Protein AF-A0A926TUG5-F1 (afdb_monomer)

Sequence (169 aa):
MNKQLCPECIEAEKKSGIDIVRLLERLTLIKGNQLSDSEITYLCLSLYGYSNCQIAYKLRNHKIPSPQELALCKDIKRIERNMKSEMSDRVNSYIKELLGLEREKRKPAWLKVIHFLKKNGYTALHAREIILNSKQEFFILCEGDKSQEEVNEMLRACGMRTITIRRVL

Foldseek 3Di:
DPPPDDPLQVLLCVQLQFQLVVVQVQLCVLVVHHDDPLLSLLVSCQSNPDDLLQSLCCSVPVDRDDPVRSVPPPCSVVSSVVSCVVCLVGNQQSLCVVVVHDSPDDRDRSVVSSVVSVVVPRRHPVNVVCVVVPPDDDDDDDPDDDDPVRVVVVVVVVVDDDDDDDDDD

Nearest PDB structures (foldseek):
  8ucs-assembly1_C  TM=2.005E-01  e=5.244E+00  Clostridium sporogenes
  5fb7-assembly1_C  TM=1.940E-01  e=5.523E+00  Talaromyces marneffei PM1
  5csd-assembly2_B  TM=1.866E-01  e=7.161E+00  Talaromyces marneffei PM1

Structure (mmCIF, N/CA/C/O backbone):
data_AF-A0A926TUG5-F1
#
_entry.id   AF-A0A926TUG5-F1
#
loop_
_atom_site.group_PDB
_atom_site.id
_atom_site.type_symbol
_atom_site.label_atom_id
_atom_site.label_alt_id
_atom_site.label_comp_id
_atom_site.label_asym_id
_atom_site.label_entity_id
_atom_site.label_seq_id
_atom_site.pdbx_PDB_ins_code
_atom_site.Cartn_x
_atom_site.Cartn_y
_atom_site.Cartn_z
_atom_site.occupancy
_atom_site.B_iso_or_equiv
_atom_site.auth_seq_id
_atom_site.auth_comp_id
_atom_site.auth_asym_id
_atom_site.auth_atom_id
_atom_site.pdbx_PDB_model_num
ATOM 1 N N . MET A 1 1 ? -1.847 19.929 12.113 1.00 33.62 1 MET A N 1
ATOM 2 C CA . MET A 1 1 ? -0.400 19.613 12.169 1.00 33.62 1 MET A CA 1
ATOM 3 C C . MET A 1 1 ? 0.070 19.334 10.752 1.00 33.62 1 MET A C 1
ATOM 5 O O . MET A 1 1 ? -0.384 18.352 10.183 1.00 33.62 1 MET A O 1
ATOM 9 N N . ASN A 1 2 ? 0.947 20.163 10.180 1.00 34.28 2 ASN A N 1
ATOM 10 C CA . ASN A 1 2 ? 1.610 19.845 8.910 1.00 34.28 2 ASN A CA 1
ATOM 11 C C . ASN A 1 2 ? 2.656 18.751 9.164 1.00 34.28 2 ASN A C 1
ATOM 13 O O . ASN A 1 2 ? 3.825 19.048 9.396 1.00 34.28 2 ASN A O 1
ATOM 17 N N . LYS A 1 3 ? 2.237 17.480 9.193 1.00 54.47 3 LYS A N 1
ATOM 18 C CA . LYS A 1 3 ? 3.184 16.364 9.123 1.00 54.47 3 LYS A CA 1
ATOM 19 C C . LYS A 1 3 ? 3.692 16.308 7.686 1.00 54.47 3 LYS A C 1
ATOM 21 O O . LYS A 1 3 ? 2.955 15.925 6.782 1.00 54.47 3 LYS A O 1
ATOM 26 N N . GLN A 1 4 ? 4.933 16.735 7.484 1.00 72.94 4 GLN A N 1
ATOM 27 C CA . GLN A 1 4 ? 5.625 16.559 6.215 1.00 72.94 4 GLN A CA 1
ATOM 28 C C . GLN A 1 4 ? 5.625 15.062 5.877 1.00 72.94 4 GLN A C 1
ATOM 30 O O . GLN A 1 4 ? 6.063 14.239 6.681 1.00 72.94 4 GLN A O 1
ATOM 35 N N . LEU A 1 5 ? 5.049 14.705 4.727 1.00 80.81 5 LEU A N 1
ATOM 36 C CA . LEU A 1 5 ? 4.999 13.322 4.263 1.00 80.81 5 LEU A CA 1
ATOM 37 C C . LEU A 1 5 ? 6.427 12.791 4.080 1.00 80.81 5 LEU A C 1
ATOM 39 O O . LEU A 1 5 ? 7.279 13.489 3.526 1.00 80.81 5 LEU A O 1
ATOM 43 N N . CYS A 1 6 ? 6.687 11.554 4.513 1.00 87.56 6 CYS A N 1
ATOM 44 C CA . CYS A 1 6 ? 7.950 10.894 4.191 1.00 87.56 6 CYS A CA 1
ATOM 45 C C . CYS A 1 6 ? 8.040 10.609 2.676 1.00 87.56 6 CYS A C 1
ATOM 47 O O . CYS A 1 6 ? 7.007 10.595 1.992 1.00 87.56 6 CYS A O 1
ATOM 49 N N . PRO A 1 7 ? 9.246 10.369 2.127 1.00 88.94 7 PRO A N 1
ATOM 50 C CA . PRO A 1 7 ? 9.427 10.113 0.698 1.00 88.94 7 PRO A CA 1
ATOM 51 C C . PRO A 1 7 ? 8.514 9.004 0.162 1.00 88.94 7 PRO A C 1
ATOM 53 O O . PRO A 1 7 ? 7.870 9.183 -0.870 1.00 88.94 7 PRO A O 1
ATOM 56 N N . GLU A 1 8 ? 8.369 7.904 0.905 1.00 89.06 8 GLU A N 1
ATOM 57 C CA . GLU A 1 8 ? 7.505 6.785 0.530 1.00 89.06 8 GLU A CA 1
ATOM 58 C C . GLU A 1 8 ? 6.028 7.197 0.417 1.00 89.06 8 GLU A C 1
ATOM 60 O O . GLU A 1 8 ? 5.329 6.741 -0.489 1.00 89.06 8 GLU A O 1
ATOM 65 N N . CYS A 1 9 ? 5.542 8.081 1.295 1.00 92.50 9 CYS A N 1
ATOM 66 C CA . CYS A 1 9 ? 4.184 8.620 1.212 1.00 92.50 9 CYS A CA 1
ATOM 67 C C . CYS A 1 9 ? 3.988 9.471 -0.046 1.00 92.50 9 CYS A C 1
ATOM 69 O O . CYS A 1 9 ? 2.980 9.324 -0.732 1.00 92.50 9 CYS A O 1
ATOM 71 N N . ILE A 1 10 ? 4.954 10.337 -0.364 1.00 91.62 10 ILE A N 1
ATOM 72 C CA . ILE A 1 10 ? 4.890 11.219 -1.538 1.00 91.62 10 ILE A CA 1
ATOM 73 C C . ILE A 1 10 ? 4.866 10.387 -2.825 1.00 91.62 10 ILE A C 1
ATOM 75 O O . ILE A 1 10 ? 4.078 10.651 -3.734 1.00 91.62 10 ILE A O 1
ATOM 79 N N . GLU A 1 11 ? 5.720 9.369 -2.916 1.00 92.50 11 GLU A N 1
ATOM 80 C CA . GLU A 1 11 ? 5.764 8.477 -4.074 1.00 92.50 11 GLU A CA 1
ATOM 81 C C . GLU A 1 11 ? 4.488 7.644 -4.213 1.00 92.50 11 GLU A C 1
ATOM 83 O O . GLU A 1 11 ? 3.955 7.509 -5.319 1.00 92.50 11 GLU A O 1
ATOM 88 N N . ALA A 1 12 ? 3.973 7.107 -3.104 1.00 94.19 12 ALA A N 1
ATOM 89 C CA . ALA A 1 12 ? 2.733 6.341 -3.089 1.00 94.19 12 ALA A CA 1
ATOM 90 C C . ALA A 1 12 ? 1.539 7.190 -3.530 1.00 94.19 12 ALA A C 1
ATOM 92 O O . ALA A 1 12 ? 0.733 6.729 -4.340 1.00 94.19 12 ALA A O 1
ATOM 93 N N . GLU A 1 13 ? 1.444 8.428 -3.047 1.00 94.25 13 GLU A N 1
ATOM 94 C CA . GLU A 1 13 ? 0.417 9.386 -3.447 1.00 94.25 13 GLU A CA 1
ATOM 95 C C . GLU A 1 13 ? 0.472 9.654 -4.958 1.00 94.25 13 GLU A C 1
ATOM 97 O O . GLU A 1 13 ? -0.520 9.430 -5.653 1.00 94.25 13 GLU A O 1
ATOM 102 N N . LYS A 1 14 ? 1.647 10.014 -5.492 1.00 90.75 14 LYS A N 1
ATOM 103 C CA . LYS A 1 14 ? 1.840 10.265 -6.932 1.00 90.75 14 LYS A CA 1
ATOM 104 C C . LYS A 1 14 ? 1.478 9.055 -7.793 1.00 90.75 14 LYS A C 1
ATOM 106 O O . LYS A 1 14 ? 0.841 9.198 -8.833 1.00 90.75 14 LYS A O 1
ATOM 111 N N . LYS A 1 15 ? 1.899 7.854 -7.383 1.00 92.56 15 LYS A N 1
ATOM 112 C CA . LYS A 1 15 ? 1.716 6.628 -8.172 1.00 92.56 15 LYS A CA 1
ATOM 113 C C . LYS A 1 15 ? 0.283 6.109 -8.122 1.00 92.56 15 LYS A C 1
ATOM 115 O O . LYS A 1 15 ? -0.259 5.692 -9.145 1.00 92.56 15 LYS A O 1
ATOM 120 N N . SER A 1 16 ? -0.318 6.096 -6.936 1.00 93.06 16 SER A N 1
ATOM 121 C CA . SER A 1 16 ? -1.665 5.559 -6.731 1.00 93.06 16 SER A CA 1
ATOM 122 C C . SER A 1 16 ? -2.757 6.584 -7.043 1.00 93.06 16 SER A C 1
ATOM 124 O O . SER A 1 16 ? -3.869 6.195 -7.411 1.00 93.06 16 SER A O 1
ATOM 126 N N . GLY A 1 17 ? -2.456 7.881 -6.938 1.00 92.81 17 GLY A N 1
ATOM 127 C CA . GLY A 1 17 ? -3.415 8.984 -7.002 1.00 92.81 17 GLY A CA 1
ATOM 128 C C . GLY A 1 17 ? -4.311 9.085 -5.763 1.00 92.81 17 GLY A C 1
ATOM 129 O O . GLY A 1 17 ? -5.400 9.654 -5.854 1.00 92.81 17 GLY A O 1
ATOM 130 N N . ILE A 1 18 ? -3.910 8.476 -4.644 1.00 95.38 18 ILE A N 1
ATOM 131 C CA . ILE A 1 18 ? -4.629 8.509 -3.366 1.00 95.38 18 ILE A CA 1
ATOM 132 C C . ILE A 1 18 ? -4.069 9.622 -2.483 1.00 95.38 18 ILE A C 1
ATOM 134 O O . ILE A 1 18 ? -2.859 9.728 -2.350 1.00 95.38 18 ILE A O 1
ATOM 138 N N . ASP A 1 19 ? -4.948 10.398 -1.853 1.00 94.88 19 ASP A N 1
ATOM 139 C CA . ASP A 1 19 ? -4.621 11.338 -0.778 1.00 94.88 19 ASP A CA 1
ATOM 140 C C . ASP A 1 19 ? -4.143 10.550 0.449 1.00 94.88 19 ASP A C 1
ATOM 142 O O . ASP A 1 19 ? -4.940 9.959 1.194 1.00 94.88 19 ASP A O 1
ATOM 146 N N . ILE A 1 20 ? -2.820 10.476 0.609 1.00 95.31 20 ILE A N 1
ATOM 147 C CA . ILE A 1 20 ? -2.197 9.649 1.644 1.00 95.31 20 ILE A CA 1
ATOM 148 C C . ILE A 1 20 ? -2.410 10.266 3.023 1.00 95.31 20 ILE A C 1
ATOM 150 O O . ILE A 1 20 ? -2.647 9.523 3.974 1.00 95.31 20 ILE A O 1
ATOM 154 N N . VAL A 1 21 ? -2.397 11.597 3.143 1.00 93.88 21 VAL A N 1
ATOM 155 C CA . VAL A 1 21 ? -2.635 12.287 4.422 1.00 93.88 21 VAL A CA 1
ATOM 156 C C . VAL A 1 21 ? -4.006 11.906 4.965 1.00 93.88 21 VAL A C 1
ATOM 158 O O . VAL A 1 21 ? -4.108 11.379 6.075 1.00 93.88 21 VAL A O 1
ATOM 161 N N . ARG A 1 22 ? -5.051 12.068 4.148 1.00 94.50 22 ARG A N 1
ATOM 162 C CA . ARG A 1 22 ? -6.422 11.743 4.543 1.00 94.50 22 ARG A CA 1
ATOM 163 C C . ARG A 1 22 ? -6.591 10.264 4.884 1.00 94.50 22 ARG A C 1
ATOM 165 O O . ARG A 1 22 ? -7.314 9.914 5.819 1.00 94.50 22 ARG A O 1
ATOM 172 N N . LEU A 1 23 ? -5.946 9.374 4.127 1.00 96.44 23 LEU A N 1
ATOM 173 C CA . LEU A 1 23 ? -5.979 7.943 4.417 1.00 96.44 23 LEU A CA 1
ATOM 174 C C . LEU A 1 23 ? -5.322 7.631 5.769 1.00 96.44 23 LEU A C 1
ATOM 176 O O . LEU A 1 23 ? -5.906 6.904 6.572 1.00 96.44 23 LEU A O 1
ATOM 180 N N . LEU A 1 24 ? -4.142 8.190 6.044 1.00 95.75 24 LEU A N 1
ATOM 181 C CA . LEU A 1 24 ? -3.425 7.989 7.304 1.00 95.75 24 LEU A CA 1
ATOM 182 C C . LEU A 1 24 ? -4.210 8.522 8.505 1.00 95.75 24 LEU A C 1
ATOM 184 O O . LEU A 1 24 ? -4.262 7.853 9.538 1.00 95.75 24 LEU A O 1
ATOM 188 N N . GLU A 1 25 ? -4.862 9.677 8.371 1.00 94.75 25 GLU A N 1
ATOM 189 C CA . GLU A 1 25 ? -5.760 10.220 9.396 1.00 94.75 25 GLU A CA 1
ATOM 190 C C . GLU A 1 25 ? -6.917 9.259 9.678 1.00 94.75 25 GLU A C 1
ATOM 192 O O . GLU A 1 25 ? -7.174 8.911 10.832 1.00 94.75 25 GLU A O 1
ATOM 197 N N . ARG A 1 26 ? -7.574 8.745 8.630 1.00 96.31 26 ARG A N 1
ATOM 198 C CA . ARG A 1 26 ? -8.686 7.807 8.80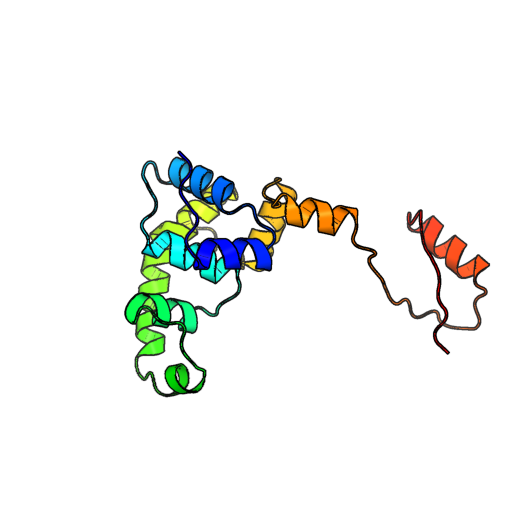1 1.00 96.31 26 ARG A CA 1
ATOM 199 C C . ARG A 1 26 ? -8.254 6.496 9.453 1.00 96.31 26 ARG A C 1
ATOM 201 O O . ARG A 1 26 ? -8.962 5.989 10.319 1.00 96.31 26 ARG A O 1
ATOM 208 N N . LEU A 1 27 ? -7.112 5.946 9.052 1.00 96.06 27 LEU A N 1
ATOM 209 C CA . LEU A 1 27 ? -6.589 4.707 9.628 1.00 96.06 27 LEU A CA 1
ATOM 210 C C . LEU A 1 27 ? -6.096 4.901 11.069 1.00 96.06 27 LEU A C 1
ATOM 212 O O . LEU A 1 27 ? -6.259 3.999 11.881 1.00 96.06 27 LEU A O 1
ATOM 216 N N . THR A 1 28 ? -5.565 6.078 11.407 1.00 95.44 28 THR A N 1
ATOM 217 C CA . THR A 1 28 ? -5.218 6.453 12.791 1.00 95.44 28 THR A CA 1
ATOM 218 C C . THR A 1 28 ? -6.460 6.472 13.683 1.00 95.44 28 THR A C 1
ATOM 220 O O . THR A 1 28 ? -6.419 5.962 14.800 1.00 95.44 28 THR A O 1
ATOM 223 N N . LEU A 1 29 ? -7.588 6.990 13.178 1.00 95.88 29 LEU A N 1
ATOM 224 C CA . LEU A 1 29 ? -8.867 6.954 13.896 1.00 95.88 29 LEU A CA 1
ATOM 225 C C . LEU A 1 29 ? -9.368 5.521 14.114 1.00 95.88 29 LEU A C 1
ATOM 227 O O . LEU A 1 29 ? -9.801 5.201 15.214 1.00 95.88 29 LEU A O 1
ATOM 231 N N . ILE A 1 30 ? -9.273 4.660 13.096 1.00 95.44 30 ILE A N 1
ATOM 232 C CA . ILE A 1 30 ? -9.652 3.239 13.195 1.00 95.44 30 ILE A CA 1
ATOM 233 C C . ILE A 1 30 ? -8.766 2.497 14.205 1.00 95.44 30 ILE A C 1
ATOM 235 O O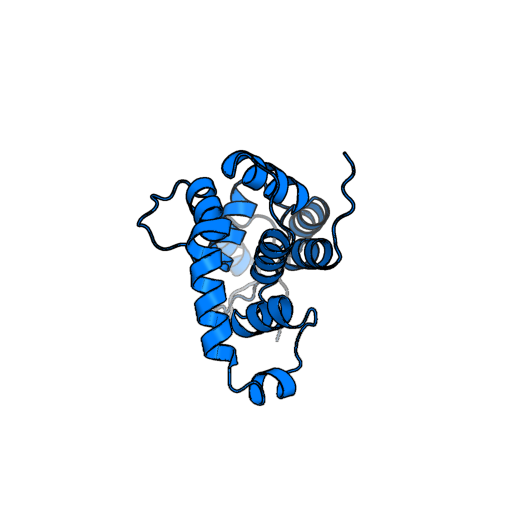 . ILE A 1 30 ? -9.253 1.737 15.034 1.00 95.44 30 ILE A O 1
ATOM 239 N N . LYS A 1 31 ? -7.453 2.741 14.168 1.00 95.00 31 LYS A N 1
ATOM 240 C CA . LYS A 1 31 ? -6.491 2.128 15.090 1.00 95.00 31 LYS A CA 1
ATOM 241 C C . LYS A 1 31 ? -6.664 2.619 16.536 1.00 95.00 31 LYS A C 1
ATOM 243 O O . LYS A 1 31 ? -6.288 1.916 17.470 1.00 95.00 31 LYS A O 1
ATOM 248 N N . GLY A 1 32 ? -7.177 3.836 16.723 1.00 94.12 32 GLY A N 1
ATOM 249 C CA . GLY A 1 32 ? -7.286 4.505 18.022 1.00 94.12 32 GLY A CA 1
ATOM 250 C C . GLY A 1 32 ? -5.971 5.111 18.536 1.00 94.12 32 GLY A C 1
ATOM 251 O O . GLY A 1 32 ? -5.943 5.689 19.619 1.00 94.12 32 GLY A O 1
ATOM 252 N N . ASN A 1 33 ? -4.874 5.001 17.781 1.00 93.44 33 ASN A N 1
ATOM 253 C CA . ASN A 1 33 ? -3.583 5.627 18.075 1.00 93.44 33 ASN A CA 1
ATOM 254 C C . ASN A 1 33 ? -2.781 5.856 16.779 1.00 93.44 33 ASN A C 1
ATOM 256 O O . ASN A 1 33 ? -3.200 5.445 15.695 1.00 93.44 33 ASN A O 1
ATOM 260 N N . GLN A 1 34 ? -1.625 6.523 16.880 1.00 92.81 34 GL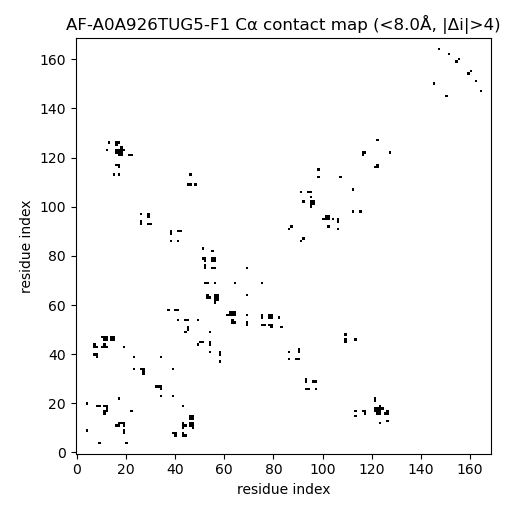N A N 1
ATOM 261 C CA . GLN A 1 34 ? -0.785 6.782 15.707 1.00 92.81 34 GLN A CA 1
ATOM 262 C C . GLN A 1 34 ? -0.277 5.480 15.072 1.00 92.81 34 GLN A C 1
ATOM 264 O O . GLN A 1 34 ? 0.170 4.556 15.758 1.00 92.81 34 GLN A O 1
ATOM 269 N N . LEU A 1 35 ? -0.315 5.427 13.739 1.00 94.12 35 LEU A N 1
ATOM 270 C CA . LEU A 1 35 ? 0.358 4.384 12.964 1.00 94.12 35 LEU A CA 1
ATOM 271 C C . LEU A 1 35 ? 1.875 4.448 13.198 1.00 94.12 35 LEU A C 1
ATOM 273 O O . LEU A 1 35 ? 2.440 5.539 13.267 1.00 94.12 35 LEU A O 1
ATOM 277 N N . SER A 1 36 ? 2.526 3.292 13.312 1.00 94.75 36 SER A N 1
ATOM 278 C CA . SER A 1 36 ? 3.985 3.204 13.382 1.00 94.75 36 SER A CA 1
ATOM 279 C C . SER A 1 36 ? 4.613 3.459 12.013 1.00 94.75 36 SER A C 1
ATOM 281 O O . SER A 1 36 ? 3.988 3.233 10.974 1.00 94.75 36 SER A O 1
ATOM 283 N N . ASP A 1 37 ? 5.891 3.830 11.990 1.00 93.12 37 ASP A N 1
ATOM 284 C CA . ASP A 1 37 ? 6.624 4.040 10.735 1.00 93.12 37 ASP A CA 1
ATOM 285 C C . ASP A 1 37 ? 6.637 2.786 9.851 1.00 93.12 37 ASP A C 1
ATOM 287 O O . ASP A 1 37 ? 6.548 2.882 8.626 1.00 93.12 37 ASP A O 1
ATOM 291 N N . SER A 1 38 ? 6.680 1.595 10.456 1.00 93.94 38 SER A N 1
ATOM 292 C CA . SER A 1 38 ? 6.588 0.322 9.734 1.00 93.94 38 SER A CA 1
ATOM 293 C C . SER A 1 38 ? 5.211 0.096 9.101 1.00 93.94 38 SER A C 1
ATOM 295 O O . SER A 1 38 ? 5.141 -0.384 7.969 1.00 93.94 38 SER A O 1
ATOM 297 N N . GLU A 1 39 ? 4.123 0.474 9.780 1.00 95.94 39 GLU A N 1
ATOM 298 C CA . GLU A 1 39 ? 2.758 0.409 9.242 1.00 95.94 39 GLU A CA 1
ATOM 299 C C . GLU A 1 39 ? 2.577 1.404 8.087 1.00 95.94 39 GLU A C 1
ATOM 301 O O . GLU A 1 39 ? 2.051 1.035 7.035 1.00 95.94 39 GLU A O 1
ATOM 306 N N . ILE A 1 40 ? 3.061 2.640 8.256 1.00 95.75 40 ILE A N 1
ATOM 307 C CA . ILE A 1 40 ? 3.02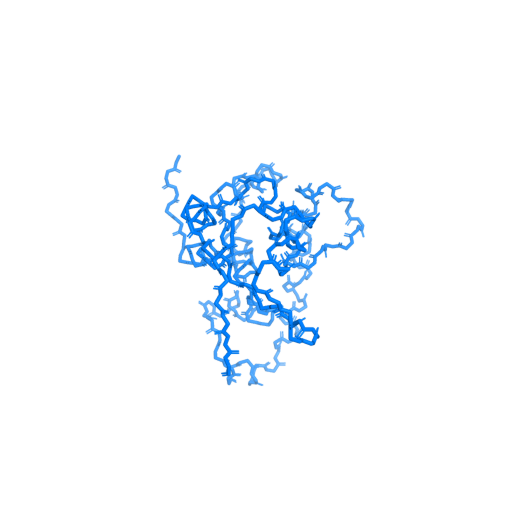5 3.684 7.221 1.00 95.75 40 ILE A CA 1
ATOM 308 C C . ILE A 1 40 ? 3.834 3.239 6.000 1.00 95.75 40 ILE A C 1
ATOM 310 O O . ILE A 1 40 ? 3.327 3.256 4.879 1.00 95.75 40 ILE A O 1
ATOM 314 N N . THR A 1 41 ? 5.062 2.761 6.208 1.00 95.31 41 THR A N 1
ATOM 315 C CA . THR A 1 41 ? 5.937 2.274 5.133 1.00 95.31 41 THR A CA 1
ATOM 316 C C . THR A 1 41 ? 5.295 1.106 4.386 1.00 95.31 41 THR A C 1
ATOM 318 O O . THR A 1 41 ? 5.251 1.105 3.155 1.00 95.31 41 THR A O 1
ATOM 321 N N . TYR A 1 42 ? 4.747 0.123 5.109 1.00 96.75 42 TYR A N 1
ATOM 322 C CA . TYR A 1 42 ? 4.051 -1.012 4.503 1.00 96.75 42 TYR A CA 1
ATOM 323 C C . TYR A 1 42 ? 2.858 -0.563 3.649 1.00 96.75 42 TYR A C 1
ATOM 325 O O . TYR A 1 42 ? 2.704 -1.028 2.514 1.00 96.75 42 TYR A O 1
ATOM 333 N N . LEU A 1 43 ? 2.028 0.344 4.174 1.00 97.06 43 LEU A N 1
ATOM 334 C CA . LEU A 1 43 ? 0.866 0.884 3.473 1.00 97.06 43 LEU A CA 1
ATOM 335 C C . LEU A 1 43 ? 1.282 1.609 2.190 1.00 97.06 43 LEU A C 1
ATOM 337 O O . LEU A 1 43 ? 0.770 1.295 1.117 1.00 97.06 43 LEU A O 1
ATOM 341 N N . CYS A 1 44 ? 2.227 2.542 2.286 1.00 96.88 44 CYS A N 1
ATOM 342 C CA . CYS A 1 44 ? 2.648 3.367 1.159 1.00 96.88 44 CYS A CA 1
ATOM 343 C C . CYS A 1 44 ? 3.291 2.531 0.050 1.00 96.88 44 CYS A C 1
ATOM 345 O O . CYS A 1 44 ? 2.898 2.643 -1.110 1.00 96.88 44 CYS A O 1
ATOM 347 N N . LEU A 1 45 ? 4.196 1.609 0.388 1.00 96.56 45 LEU A N 1
ATOM 348 C CA . LEU A 1 45 ? 4.806 0.732 -0.615 1.00 96.56 45 LEU A CA 1
ATOM 349 C C . LEU A 1 45 ? 3.781 -0.215 -1.256 1.00 96.56 45 LEU A C 1
ATOM 351 O O . LEU A 1 45 ? 3.863 -0.509 -2.452 1.00 96.56 45 LEU A O 1
ATOM 355 N N . SER A 1 46 ? 2.782 -0.653 -0.489 1.00 96.75 46 SER A N 1
ATOM 356 C CA . SER A 1 46 ? 1.680 -1.454 -1.018 1.00 96.75 46 SER A CA 1
ATOM 357 C C . SER A 1 46 ? 0.793 -0.674 -1.994 1.00 96.75 46 SER A C 1
ATOM 359 O O . SER A 1 46 ? 0.387 -1.221 -3.019 1.00 96.75 46 SER A O 1
ATOM 361 N N . LEU A 1 47 ? 0.497 0.595 -1.695 1.00 96.44 47 LEU A N 1
ATOM 362 C CA . LEU A 1 47 ? -0.271 1.487 -2.572 1.00 96.44 47 LEU A CA 1
ATOM 363 C C . LEU A 1 47 ? 0.515 1.877 -3.827 1.00 96.44 47 LEU A C 1
ATOM 365 O O . LEU A 1 47 ? -0.074 2.008 -4.898 1.00 96.44 47 LEU A O 1
ATOM 369 N N . TYR A 1 48 ? 1.836 2.008 -3.711 1.00 95.31 48 TYR A N 1
ATOM 370 C CA . TYR A 1 48 ? 2.726 2.220 -4.849 1.00 95.31 48 TYR A CA 1
ATOM 371 C C . TYR A 1 48 ? 2.737 1.014 -5.806 1.00 95.31 48 TYR A C 1
ATOM 373 O O . TYR A 1 48 ? 2.808 1.185 -7.023 1.00 95.31 48 TYR A O 1
ATOM 381 N N . GLY A 1 49 ? 2.640 -0.206 -5.264 1.00 93.44 49 GLY A N 1
ATOM 382 C CA . GLY A 1 49 ? 2.622 -1.454 -6.032 1.00 93.44 49 GLY A CA 1
ATOM 383 C C . GLY A 1 49 ? 3.881 -2.313 -5.893 1.00 93.44 49 GLY A C 1
ATOM 384 O O . GLY A 1 49 ? 4.115 -3.183 -6.732 1.00 93.44 49 GLY A O 1
ATOM 385 N N . TYR A 1 50 ? 4.692 -2.102 -4.852 1.00 94.56 50 TYR A N 1
ATOM 386 C CA . TYR A 1 50 ? 5.816 -2.991 -4.554 1.00 94.56 50 TYR A CA 1
ATOM 387 C C . TYR A 1 50 ? 5.332 -4.401 -4.186 1.00 94.56 50 TYR A C 1
ATOM 389 O O . TYR A 1 50 ? 4.294 -4.596 -3.550 1.00 94.56 50 TYR A O 1
ATOM 397 N N . SER A 1 51 ? 6.117 -5.411 -4.560 1.00 94.38 51 SER A N 1
ATOM 398 C CA . SER A 1 51 ? 5.860 -6.797 -4.166 1.00 94.38 51 SER A CA 1
ATOM 399 C C . SER A 1 51 ? 6.092 -7.010 -2.667 1.00 94.38 51 SER A C 1
ATOM 401 O O . SER A 1 51 ? 6.923 -6.348 -2.047 1.00 94.38 51 SER A O 1
ATOM 403 N N . ASN A 1 52 ? 5.431 -8.012 -2.079 1.00 94.75 52 ASN A N 1
ATOM 404 C CA . ASN A 1 52 ? 5.611 -8.326 -0.656 1.00 94.75 52 ASN A CA 1
ATOM 405 C C . ASN A 1 52 ? 7.074 -8.636 -0.294 1.00 94.75 52 ASN A C 1
ATOM 407 O O . ASN A 1 52 ? 7.501 -8.305 0.806 1.00 94.75 52 ASN A O 1
ATOM 411 N N . CYS A 1 53 ? 7.849 -9.240 -1.203 1.00 95.50 53 CYS A N 1
ATOM 412 C CA . CYS A 1 53 ? 9.275 -9.480 -0.979 1.00 95.50 53 CYS A CA 1
ATOM 413 C C . CYS A 1 53 ? 10.062 -8.162 -0.917 1.00 95.50 53 CYS A C 1
ATOM 415 O O . CYS A 1 53 ? 10.873 -7.989 -0.015 1.00 95.50 53 CYS A O 1
ATOM 417 N N . GLN A 1 54 ? 9.799 -7.211 -1.821 1.00 95.88 54 GLN A N 1
ATOM 418 C CA . GLN A 1 54 ? 10.448 -5.893 -1.794 1.00 95.88 54 GLN A CA 1
ATOM 419 C C . GLN A 1 54 ? 10.131 -5.137 -0.503 1.00 95.88 54 GLN A C 1
ATOM 421 O O . GLN A 1 54 ? 11.038 -4.599 0.129 1.00 95.88 54 GLN A O 1
ATOM 426 N N . ILE A 1 55 ? 8.863 -5.147 -0.085 1.00 96.81 55 ILE A N 1
ATOM 427 C CA . ILE A 1 55 ? 8.426 -4.483 1.148 1.00 96.81 55 ILE A CA 1
ATOM 428 C C . ILE A 1 55 ? 9.093 -5.133 2.365 1.00 96.81 55 ILE A C 1
ATOM 430 O O . ILE A 1 55 ? 9.680 -4.436 3.188 1.00 96.81 55 ILE A O 1
ATOM 434 N N . ALA A 1 56 ? 9.084 -6.466 2.443 1.00 96.62 56 ALA A N 1
ATOM 435 C CA . ALA A 1 56 ? 9.719 -7.210 3.528 1.00 96.62 56 ALA A CA 1
ATOM 436 C C . ALA A 1 56 ? 11.227 -6.932 3.614 1.00 96.62 56 ALA A C 1
ATOM 438 O O . ALA A 1 56 ? 11.768 -6.745 4.703 1.00 96.62 56 ALA A O 1
ATOM 439 N N . TYR A 1 57 ? 11.905 -6.857 2.465 1.00 96.44 57 TYR A N 1
ATOM 440 C CA . TYR A 1 57 ? 13.318 -6.501 2.408 1.00 96.44 57 TYR A CA 1
ATOM 441 C C . TYR A 1 57 ? 13.562 -5.072 2.901 1.00 96.44 57 TYR A C 1
ATOM 443 O O . TYR A 1 57 ? 14.464 -4.861 3.709 1.00 96.44 57 TYR A O 1
ATOM 451 N N . LYS A 1 58 ? 12.760 -4.099 2.450 1.00 94.81 58 LYS A N 1
ATOM 452 C CA . LYS A 1 58 ? 12.871 -2.687 2.846 1.00 94.81 58 LYS A CA 1
ATOM 453 C C . LYS A 1 58 ? 12.618 -2.484 4.334 1.00 94.81 58 LYS A C 1
ATOM 455 O O . LYS A 1 58 ? 13.358 -1.736 4.956 1.00 94.81 58 LYS A O 1
ATOM 460 N N . LEU A 1 59 ? 11.634 -3.166 4.917 1.00 94.19 59 LEU A N 1
ATOM 461 C CA . LEU A 1 59 ? 11.365 -3.075 6.355 1.00 94.19 59 LEU A CA 1
ATOM 462 C C . LEU A 1 59 ? 12.508 -3.647 7.204 1.00 94.19 59 LEU A C 1
ATOM 464 O O . LEU A 1 59 ? 12.765 -3.136 8.286 1.00 94.19 59 LEU A O 1
ATOM 468 N N . ARG A 1 60 ? 13.209 -4.677 6.713 1.00 94.12 60 ARG A N 1
ATOM 469 C CA . ARG A 1 60 ? 14.346 -5.285 7.422 1.00 94.12 60 ARG A CA 1
ATOM 470 C C . ARG A 1 60 ? 15.662 -4.527 7.225 1.00 94.12 60 ARG A C 1
ATOM 472 O O . ARG A 1 60 ? 16.445 -4.429 8.159 1.00 94.12 60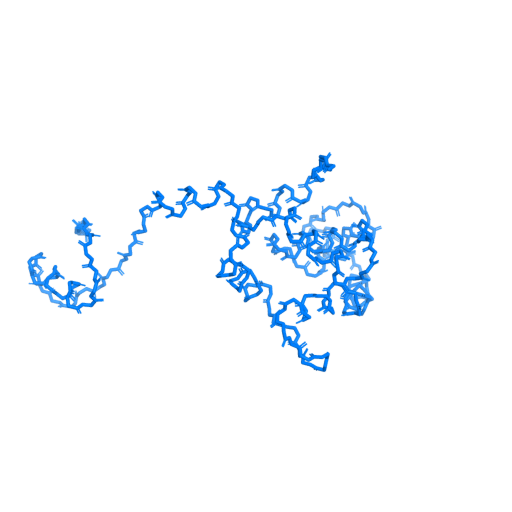 ARG A O 1
ATOM 479 N N . ASN A 1 61 ? 15.934 -4.068 6.004 1.00 93.25 61 ASN A N 1
ATOM 480 C CA . ASN A 1 61 ? 17.243 -3.538 5.597 1.00 93.25 61 ASN A CA 1
ATOM 481 C C . ASN A 1 61 ? 17.227 -2.025 5.319 1.00 93.25 61 ASN A C 1
ATOM 483 O O . ASN A 1 61 ? 18.222 -1.477 4.858 1.00 93.25 61 ASN A O 1
ATOM 487 N N . HIS A 1 62 ? 16.088 -1.356 5.515 1.00 93.06 62 HIS A N 1
ATOM 488 C CA . HIS A 1 62 ? 15.873 0.083 5.306 1.00 93.06 62 HIS A CA 1
ATOM 489 C C . HIS A 1 62 ? 16.152 0.613 3.880 1.00 93.06 62 HIS A C 1
ATOM 491 O O . HIS A 1 62 ? 16.066 1.817 3.631 1.00 93.06 62 HIS A O 1
ATOM 497 N N . LYS A 1 63 ? 16.344 -0.278 2.896 1.00 93.81 63 LYS A N 1
ATOM 498 C CA . LYS A 1 63 ? 16.605 0.027 1.477 1.00 93.81 63 LYS A CA 1
ATOM 499 C C . LYS A 1 63 ? 15.668 -0.746 0.535 1.00 93.81 63 LYS A C 1
ATOM 501 O O . LYS A 1 63 ? 15.317 -1.889 0.814 1.00 93.81 63 LYS A O 1
ATOM 506 N N . ILE A 1 64 ? 15.282 -0.136 -0.593 1.00 91.25 64 ILE A N 1
ATOM 507 C CA . ILE A 1 64 ? 14.581 -0.840 -1.683 1.00 91.25 64 ILE A CA 1
ATOM 508 C C . ILE A 1 64 ? 15.588 -1.753 -2.398 1.00 91.25 64 ILE A C 1
ATOM 510 O O . ILE A 1 64 ? 16.607 -1.248 -2.876 1.00 91.25 64 ILE A O 1
ATOM 514 N N . PRO A 1 65 ? 15.349 -3.072 -2.466 1.00 94.19 65 PRO A N 1
ATOM 515 C CA . PRO A 1 65 ? 16.329 -3.984 -3.033 1.00 94.19 65 PRO A CA 1
ATOM 516 C C . PRO A 1 65 ? 16.389 -3.896 -4.558 1.00 94.19 65 PRO A C 1
ATOM 518 O O . PRO A 1 65 ? 15.367 -3.711 -5.226 1.00 94.19 65 PRO A O 1
ATOM 521 N N . SER A 1 66 ? 17.575 -4.141 -5.107 1.00 94.69 66 SER A N 1
ATOM 522 C CA . SER A 1 66 ? 17.739 -4.494 -6.513 1.00 94.69 66 SER A CA 1
ATOM 523 C C . SER A 1 66 ? 17.201 -5.908 -6.800 1.00 94.69 66 SER A C 1
ATOM 525 O O . SER A 1 66 ? 17.036 -6.723 -5.881 1.00 94.69 66 SER A O 1
ATOM 527 N N . PRO A 1 67 ? 16.954 -6.253 -8.077 1.00 92.50 67 PRO A N 1
ATOM 528 C CA . PRO A 1 67 ? 16.595 -7.618 -8.456 1.00 92.50 67 PRO A CA 1
ATOM 529 C C . PRO A 1 67 ? 17.629 -8.659 -7.999 1.00 92.50 67 PRO A C 1
ATOM 531 O O . PRO A 1 67 ? 17.251 -9.733 -7.532 1.00 92.50 67 PRO A O 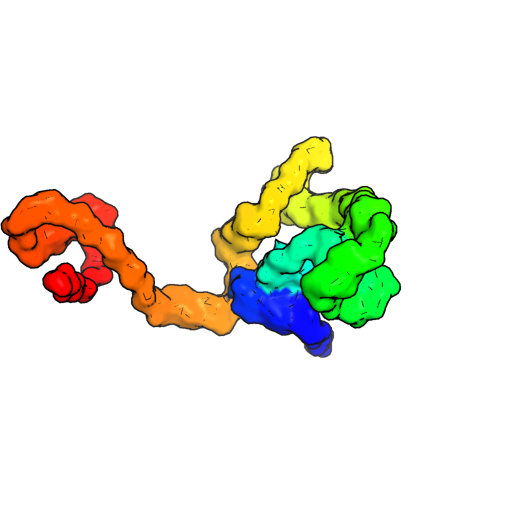1
ATOM 534 N N . GLN A 1 68 ? 18.924 -8.331 -8.072 1.00 94.81 68 GLN A N 1
ATOM 535 C CA . GLN A 1 68 ? 20.004 -9.218 -7.633 1.00 94.81 68 GLN A CA 1
ATOM 536 C C . GLN A 1 68 ? 20.003 -9.405 -6.109 1.00 94.81 68 GLN A C 1
ATOM 538 O O . GLN A 1 68 ? 20.149 -10.529 -5.634 1.00 94.81 68 GLN A O 1
ATOM 543 N N . GLU A 1 69 ? 19.785 -8.335 -5.335 1.00 94.31 69 GLU A N 1
ATOM 544 C CA . GLU A 1 69 ? 19.704 -8.410 -3.868 1.00 94.31 69 GLU A CA 1
ATOM 545 C C . GLU A 1 69 ? 18.546 -9.313 -3.414 1.00 94.31 69 GLU A C 1
ATOM 547 O O . GLU A 1 69 ? 18.716 -10.131 -2.508 1.00 94.31 69 GLU A O 1
ATOM 552 N N . LEU A 1 70 ? 17.384 -9.229 -4.073 1.00 93.62 70 LEU A N 1
ATOM 553 C CA . LEU A 1 70 ? 16.259 -10.130 -3.799 1.00 93.62 70 LEU A CA 1
ATOM 554 C C . LEU A 1 70 ? 16.573 -11.584 -4.148 1.00 93.62 70 LEU A C 1
ATOM 556 O O . LEU A 1 70 ? 16.222 -12.472 -3.373 1.00 93.62 70 LEU A O 1
ATOM 560 N N . ALA A 1 71 ? 17.216 -11.825 -5.293 1.00 91.81 71 ALA A N 1
ATOM 561 C CA . ALA A 1 71 ? 17.560 -13.171 -5.744 1.00 91.81 71 ALA A CA 1
ATOM 562 C C . ALA A 1 71 ? 18.562 -13.860 -4.803 1.00 91.81 71 ALA A C 1
ATOM 564 O O . ALA A 1 71 ? 18.454 -15.058 -4.550 1.00 91.81 71 ALA A O 1
ATOM 565 N N . LEU A 1 72 ? 19.508 -13.100 -4.245 1.00 93.88 72 LEU A N 1
ATOM 566 C CA . LEU A 1 72 ? 20.524 -13.608 -3.319 1.00 93.88 72 LEU A CA 1
ATOM 567 C C . LEU A 1 72 ? 20.024 -13.721 -1.868 1.00 93.88 72 LEU A C 1
ATOM 569 O O . LEU A 1 72 ? 20.660 -14.376 -1.037 1.00 93.88 72 LEU A O 1
ATOM 573 N N . CYS A 1 73 ? 18.880 -13.115 -1.535 1.00 92.94 73 CYS A N 1
ATOM 574 C CA . CYS A 1 73 ? 18.329 -13.135 -0.185 1.00 92.94 73 CYS A CA 1
ATOM 575 C C . CYS A 1 73 ? 17.664 -14.487 0.135 1.00 92.94 73 CYS A C 1
ATOM 577 O O . CYS A 1 73 ? 16.454 -14.663 -0.014 1.00 92.94 73 CYS A O 1
ATOM 579 N N . LYS A 1 74 ? 18.456 -15.438 0.648 1.00 92.31 74 LYS A N 1
ATOM 580 C CA . LYS A 1 74 ? 18.008 -16.805 0.997 1.00 92.31 74 LYS A CA 1
ATOM 581 C C . LYS A 1 74 ? 16.784 -16.844 1.922 1.00 92.31 74 LYS A C 1
ATOM 583 O O . LYS A 1 74 ? 15.928 -17.713 1.794 1.00 92.31 74 LYS A O 1
ATOM 588 N N . ASP A 1 75 ? 16.670 -15.870 2.820 1.00 94.56 75 ASP A N 1
ATOM 589 C CA . ASP A 1 75 ? 15.609 -15.816 3.827 1.00 94.56 75 ASP A CA 1
ATOM 590 C C . ASP A 1 75 ? 14.368 -15.028 3.403 1.00 94.56 75 ASP A C 1
ATOM 592 O O . ASP A 1 75 ? 13.428 -14.906 4.194 1.00 94.56 75 ASP A O 1
ATOM 596 N N . ILE A 1 76 ? 14.324 -14.477 2.186 1.00 95.19 76 ILE A N 1
ATOM 597 C CA . ILE A 1 76 ? 13.302 -13.491 1.815 1.00 95.19 76 ILE A CA 1
ATOM 598 C C . ILE A 1 76 ? 11.875 -13.999 2.009 1.00 95.19 76 ILE A C 1
ATOM 600 O O . ILE A 1 76 ? 11.014 -13.269 2.492 1.00 95.19 76 ILE A O 1
ATOM 604 N N . LYS A 1 77 ? 11.632 -15.285 1.739 1.00 94.75 77 LYS A N 1
ATOM 605 C CA . LYS A 1 77 ? 10.324 -15.924 1.932 1.00 94.75 77 LYS A CA 1
ATOM 606 C C . LYS A 1 77 ? 9.928 -16.077 3.396 1.00 94.75 77 LYS A C 1
ATOM 608 O O . LYS A 1 77 ? 8.743 -16.031 3.717 1.00 94.75 77 LYS A O 1
ATOM 613 N N . ARG A 1 78 ? 10.889 -16.257 4.302 1.00 96.00 78 ARG A N 1
ATOM 614 C CA . ARG A 1 78 ? 10.630 -16.264 5.748 1.00 96.00 78 ARG A CA 1
ATOM 615 C C . ARG A 1 78 ? 10.276 -14.858 6.229 1.00 96.00 78 ARG A C 1
ATOM 617 O O . ARG A 1 78 ? 9.267 -14.693 6.902 1.00 96.00 78 ARG A O 1
ATOM 624 N N . ILE A 1 79 ? 11.052 -13.857 5.816 1.00 94.19 79 ILE A N 1
ATOM 625 C CA . ILE A 1 79 ? 10.822 -12.450 6.183 1.00 94.19 79 ILE A CA 1
ATOM 626 C C . ILE A 1 79 ? 9.460 -11.980 5.650 1.00 94.19 79 ILE A C 1
ATOM 628 O O . ILE A 1 79 ? 8.683 -11.381 6.385 1.00 94.19 79 ILE A O 1
ATOM 632 N N . GLU A 1 80 ? 9.135 -12.320 4.398 1.00 95.81 80 GLU A N 1
ATOM 633 C CA . GLU A 1 80 ? 7.845 -12.022 3.771 1.00 95.81 80 GLU A CA 1
ATOM 634 C C . GLU A 1 80 ? 6.673 -12.604 4.570 1.00 95.81 80 GLU A C 1
ATOM 636 O O . GLU A 1 80 ? 5.682 -11.911 4.793 1.00 95.81 80 GLU A O 1
ATOM 641 N N . ARG A 1 81 ? 6.772 -13.867 5.010 1.00 95.56 81 ARG A N 1
ATOM 642 C CA . ARG A 1 81 ? 5.726 -14.518 5.813 1.00 95.56 81 ARG A CA 1
ATOM 643 C C . ARG A 1 81 ? 5.534 -13.833 7.162 1.00 95.56 81 ARG A C 1
ATOM 645 O O . ARG A 1 81 ? 4.395 -13.549 7.520 1.00 95.56 81 ARG A O 1
ATOM 652 N N . ASN A 1 82 ? 6.624 -13.521 7.859 1.00 94.19 82 ASN A N 1
ATOM 653 C CA . ASN A 1 82 ? 6.564 -12.843 9.155 1.00 94.19 82 ASN A CA 1
ATOM 654 C C . ASN A 1 82 ? 5.921 -11.457 9.019 1.00 94.19 82 ASN A C 1
ATOM 656 O O . ASN A 1 82 ? 4.962 -11.156 9.724 1.00 94.19 82 ASN A O 1
ATOM 660 N N . MET A 1 83 ? 6.369 -10.667 8.037 1.00 95.75 83 MET A N 1
ATOM 661 C CA . MET A 1 83 ? 5.777 -9.365 7.724 1.00 95.75 83 MET A CA 1
ATOM 662 C C . MET A 1 83 ? 4.288 -9.496 7.380 1.00 95.75 83 MET A C 1
ATOM 664 O O . MET A 1 83 ? 3.475 -8.708 7.849 1.00 95.75 83 MET A O 1
ATOM 668 N N . LYS A 1 84 ? 3.902 -10.479 6.556 1.00 93.50 84 LYS A N 1
ATOM 669 C CA . LYS A 1 84 ? 2.493 -10.698 6.199 1.00 93.50 84 LYS A CA 1
ATOM 670 C C . LYS A 1 84 ? 1.634 -11.011 7.415 1.00 93.50 84 LYS A C 1
ATOM 672 O O . LYS A 1 84 ? 0.527 -10.489 7.481 1.00 93.50 84 LYS A O 1
ATOM 677 N N . SER A 1 85 ? 2.130 -11.837 8.335 1.00 93.06 85 SER A N 1
ATOM 678 C CA . SER A 1 85 ? 1.433 -12.145 9.584 1.00 93.06 85 SER A CA 1
ATOM 679 C C . SER A 1 85 ? 1.243 -10.877 10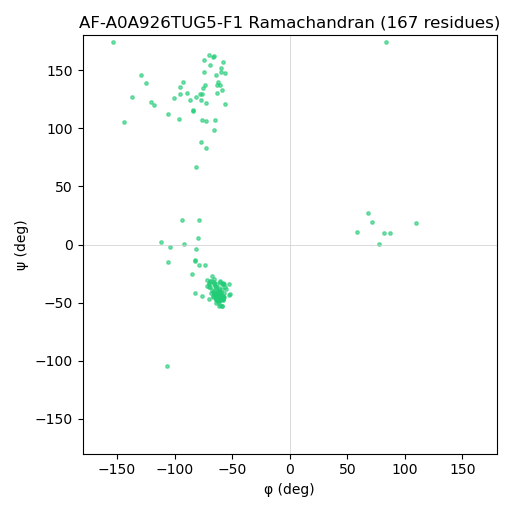.413 1.00 93.06 85 SER A C 1
ATOM 681 O O . SER A 1 85 ? 0.116 -10.516 10.724 1.00 93.06 85 SER A O 1
ATOM 683 N N . GLU A 1 86 ? 2.324 -10.137 10.665 1.00 93.44 86 GLU A N 1
ATOM 684 C CA . GLU A 1 86 ? 2.290 -8.900 11.454 1.00 93.44 86 GLU A CA 1
ATOM 685 C C . GLU A 1 86 ? 1.358 -7.840 10.843 1.00 93.44 86 GLU A C 1
ATOM 687 O O . GLU A 1 86 ? 0.550 -7.222 11.535 1.00 93.44 86 GLU A O 1
ATOM 692 N N . MET A 1 87 ? 1.432 -7.642 9.526 1.00 93.62 87 MET A N 1
ATOM 693 C CA . MET A 1 87 ? 0.631 -6.635 8.826 1.00 93.62 87 MET A CA 1
ATOM 694 C C . MET A 1 87 ? -0.813 -7.085 8.587 1.00 93.62 87 MET A C 1
ATOM 696 O O . MET A 1 87 ? -1.668 -6.239 8.321 1.00 93.62 87 MET A O 1
ATOM 700 N N . SER A 1 88 ? -1.109 -8.389 8.687 1.00 90.12 88 SER A N 1
ATOM 701 C CA . SER A 1 88 ? -2.475 -8.927 8.655 1.00 90.12 88 SER A CA 1
ATOM 702 C C . SER A 1 88 ? -3.308 -8.386 9.815 1.00 90.12 88 SER A C 1
ATOM 704 O O . SER A 1 88 ? -4.412 -7.882 9.597 1.00 90.12 88 SER A O 1
ATOM 706 N N . ASP A 1 89 ? -2.738 -8.427 11.017 1.00 88.25 89 ASP A N 1
ATOM 707 C CA . ASP A 1 89 ? -3.421 -8.039 12.255 1.00 88.25 89 ASP A CA 1
ATOM 708 C C . ASP A 1 89 ? -3.408 -6.523 12.484 1.00 88.25 89 ASP A C 1
ATOM 710 O O . ASP A 1 89 ? -4.175 -5.999 13.288 1.00 88.25 89 ASP A O 1
ATOM 714 N N . ARG A 1 90 ? -2.565 -5.810 11.729 1.00 93.12 90 ARG A N 1
ATOM 715 C CA . ARG A 1 90 ? -2.412 -4.354 11.779 1.00 93.12 90 ARG A CA 1
ATOM 716 C C . ARG A 1 90 ? -3.041 -3.681 10.565 1.00 93.12 90 ARG A C 1
ATOM 718 O O . ARG A 1 90 ? -4.262 -3.603 10.455 1.00 93.12 90 ARG A O 1
ATOM 725 N N . VAL A 1 91 ? -2.220 -3.231 9.613 1.00 94.12 91 VAL A N 1
ATOM 726 C CA . VAL A 1 91 ? -2.651 -2.425 8.459 1.00 94.12 91 VAL A CA 1
ATOM 727 C C . VAL A 1 91 ? -3.794 -3.084 7.689 1.00 94.12 91 VAL A C 1
ATOM 729 O O . VAL A 1 91 ? -4.767 -2.421 7.341 1.00 94.12 91 VAL A O 1
ATOM 732 N N . ASN A 1 92 ? -3.723 -4.392 7.441 1.00 93.12 92 ASN A N 1
ATOM 733 C CA . ASN A 1 92 ? -4.775 -5.094 6.709 1.00 93.12 92 ASN A CA 1
ATOM 734 C C . ASN A 1 92 ? -6.084 -5.170 7.501 1.00 93.12 92 ASN A C 1
ATOM 736 O O . ASN A 1 92 ? -7.145 -5.147 6.883 1.00 93.12 92 ASN A O 1
ATOM 740 N N . SER A 1 93 ? -6.022 -5.237 8.831 1.00 94.38 93 SER A N 1
ATOM 741 C CA . SER A 1 93 ? -7.193 -5.157 9.705 1.00 94.38 93 SER A CA 1
ATOM 742 C C . SER A 1 93 ? -7.871 -3.792 9.580 1.00 94.38 93 SER A C 1
ATOM 744 O O . SER A 1 93 ? -9.052 -3.725 9.245 1.00 94.38 93 SER A O 1
ATOM 746 N N . TYR A 1 94 ? -7.102 -2.704 9.688 1.00 95.38 94 TYR A N 1
ATOM 747 C CA . TYR A 1 94 ? -7.639 -1.343 9.570 1.00 95.38 94 TYR A CA 1
ATOM 748 C C . TYR A 1 94 ? -8.204 -1.066 8.169 1.00 95.38 94 TYR A C 1
ATOM 750 O O . TYR A 1 94 ? -9.239 -0.422 8.020 1.00 95.38 94 TYR A O 1
ATOM 758 N N . ILE A 1 95 ? -7.554 -1.588 7.122 1.00 96.31 95 ILE A N 1
ATOM 759 C CA . ILE A 1 95 ? -8.057 -1.494 5.748 1.00 96.31 95 ILE A CA 1
ATOM 760 C C . ILE A 1 95 ? -9.357 -2.285 5.586 1.00 96.31 95 ILE A C 1
ATOM 762 O O . ILE A 1 95 ? -10.271 -1.790 4.937 1.00 96.31 95 ILE A O 1
ATOM 766 N N . LYS A 1 96 ? -9.481 -3.491 6.158 1.00 95.88 96 LYS A N 1
ATOM 767 C CA . LYS A 1 96 ? -10.746 -4.246 6.121 1.00 95.88 96 LYS A CA 1
ATOM 768 C C . LYS A 1 96 ? -11.873 -3.454 6.778 1.00 95.88 96 LYS A C 1
ATOM 770 O O . LYS A 1 96 ? -12.932 -3.326 6.174 1.00 95.88 96 LYS A O 1
ATOM 775 N N . GLU A 1 97 ? -11.619 -2.865 7.941 1.00 95.25 97 GLU A N 1
ATOM 776 C CA . GLU A 1 97 ? -12.601 -2.035 8.639 1.00 95.25 97 GLU A CA 1
ATOM 777 C C . GLU A 1 97 ? -12.992 -0.795 7.823 1.00 95.25 97 GLU A C 1
ATOM 779 O O . GLU A 1 97 ? -14.176 -0.513 7.653 1.00 95.25 97 GLU A O 1
ATOM 784 N N . LEU A 1 98 ? -12.018 -0.112 7.211 1.00 95.88 98 LEU A N 1
ATOM 785 C CA . LEU A 1 98 ? -12.272 1.013 6.307 1.00 95.88 98 LEU A CA 1
ATOM 786 C C . LEU A 1 98 ? -13.154 0.625 5.108 1.00 95.88 98 LEU A C 1
ATOM 788 O O . LEU A 1 98 ? -13.939 1.440 4.626 1.00 95.88 98 LEU A O 1
ATOM 792 N N . LEU A 1 99 ? -13.016 -0.609 4.621 1.00 95.12 99 LEU A N 1
ATOM 793 C CA . LEU A 1 99 ? -13.820 -1.172 3.535 1.00 95.12 99 LEU A CA 1
ATOM 794 C C . LEU A 1 99 ? -15.188 -1.701 4.004 1.00 95.12 99 LEU A C 1
ATOM 796 O O . LEU A 1 99 ? -15.960 -2.166 3.167 1.00 95.12 99 LEU A O 1
ATOM 800 N N . GLY A 1 100 ? -15.482 -1.679 5.309 1.00 94.69 100 GLY A N 1
ATOM 801 C CA . GLY A 1 100 ? -16.689 -2.280 5.882 1.00 94.69 100 GLY A CA 1
ATOM 802 C C . GLY A 1 100 ? -16.706 -3.811 5.802 1.00 94.69 100 GLY A C 1
ATOM 803 O O . GLY A 1 100 ? -17.771 -4.416 5.705 1.00 94.69 100 GLY A O 1
ATOM 804 N N . LEU A 1 101 ? -15.534 -4.451 5.781 1.00 93.69 101 LEU A N 1
ATOM 805 C CA . LEU A 1 101 ? -15.401 -5.906 5.733 1.00 93.69 101 LEU A CA 1
ATOM 806 C C . LEU A 1 101 ? -15.292 -6.497 7.141 1.00 93.69 101 LEU A C 1
ATOM 808 O O . LEU A 1 101 ? -14.562 -5.993 7.991 1.00 93.69 101 LEU A O 1
ATOM 812 N N . GLU A 1 102 ? -15.956 -7.633 7.348 1.00 89.44 102 GLU A N 1
ATOM 813 C CA . GLU A 1 102 ? -15.790 -8.459 8.546 1.00 89.44 102 GLU A CA 1
ATOM 814 C C . GLU A 1 102 ? -14.341 -8.940 8.712 1.00 89.44 102 GLU A C 1
ATOM 816 O O . GLU A 1 102 ? -13.616 -9.147 7.732 1.00 89.44 102 GLU A O 1
ATOM 821 N N . ARG A 1 103 ? -13.924 -9.179 9.962 1.00 82.19 103 ARG A N 1
ATOM 822 C CA . ARG A 1 103 ? -12.543 -9.571 10.293 1.00 82.19 103 ARG A CA 1
ATOM 823 C C . ARG A 1 103 ? -12.098 -10.859 9.601 1.00 82.19 103 ARG A C 1
ATOM 825 O O . ARG A 1 103 ? -10.967 -10.897 9.116 1.00 82.19 103 ARG A O 1
ATOM 832 N N . GLU A 1 104 ? -12.984 -11.842 9.481 1.00 86.19 104 GLU A N 1
ATOM 833 C CA . GLU A 1 104 ? -12.695 -13.141 8.854 1.00 86.19 104 GLU A CA 1
ATOM 834 C C . GLU A 1 104 ? -12.590 -13.067 7.324 1.00 86.19 104 G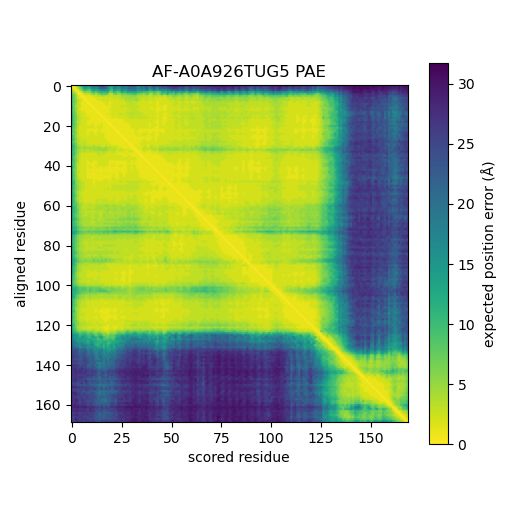LU A C 1
ATOM 836 O O . GLU A 1 104 ? -12.035 -13.956 6.673 1.00 86.19 104 GLU A O 1
ATOM 841 N N . LYS A 1 105 ? -13.097 -11.992 6.706 1.00 90.06 105 LYS A N 1
ATOM 842 C CA . LYS A 1 105 ? -13.055 -11.853 5.251 1.00 90.06 105 LYS A CA 1
ATOM 843 C C . LYS A 1 105 ? -11.642 -11.528 4.786 1.00 90.06 105 LYS A C 1
ATOM 845 O O . LYS A 1 105 ? -10.930 -10.680 5.332 1.00 90.06 105 LYS A O 1
ATOM 850 N N . ARG A 1 106 ? -11.238 -12.181 3.696 1.00 89.25 106 ARG A N 1
ATOM 851 C CA . ARG A 1 106 ? -9.950 -11.922 3.053 1.00 89.25 106 ARG A CA 1
ATOM 852 C C . ARG A 1 106 ? -9.903 -10.484 2.535 1.00 89.25 106 ARG A C 1
ATOM 854 O O . ARG A 1 106 ? -10.778 -10.057 1.783 1.00 89.25 106 ARG A O 1
ATOM 861 N N . LYS A 1 107 ? -8.823 -9.763 2.859 1.00 92.12 107 LYS A N 1
ATOM 862 C CA . LYS A 1 107 ? -8.575 -8.428 2.301 1.00 92.12 107 LYS A CA 1
ATOM 863 C C . LYS A 1 107 ? -8.503 -8.496 0.765 1.00 92.12 107 LYS A C 1
ATOM 865 O O . LYS A 1 107 ? -7.753 -9.325 0.235 1.00 92.12 107 LYS A O 1
ATOM 870 N N . PRO A 1 108 ? -9.189 -7.598 0.039 1.00 93.19 108 PRO A N 1
ATOM 871 C CA . PRO A 1 108 ? -9.022 -7.466 -1.401 1.00 93.19 108 PRO A CA 1
ATOM 872 C C . PRO A 1 108 ? -7.575 -7.147 -1.803 1.00 93.19 108 PRO A C 1
ATOM 874 O O . PRO A 1 108 ? -6.782 -6.586 -1.034 1.00 93.19 108 PRO A O 1
ATOM 877 N N . ALA A 1 109 ? -7.236 -7.469 -3.053 1.00 93.44 109 ALA A N 1
ATOM 878 C CA . ALA A 1 109 ? -5.983 -7.039 -3.665 1.00 93.44 109 ALA A CA 1
ATOM 879 C C . ALA A 1 109 ? -5.856 -5.506 -3.630 1.00 93.44 109 ALA A C 1
ATOM 881 O O . ALA A 1 109 ? -6.858 -4.799 -3.736 1.00 93.44 109 ALA A O 1
ATOM 882 N N . TRP A 1 110 ? -4.630 -4.987 -3.517 1.00 94.56 110 TRP A N 1
ATOM 883 C CA . TRP A 1 110 ? -4.382 -3.546 -3.380 1.00 94.56 110 TRP A CA 1
ATOM 884 C C . TRP A 1 110 ? -4.968 -2.710 -4.521 1.00 94.56 110 TRP A C 1
ATOM 886 O O . TRP A 1 110 ? -5.518 -1.651 -4.253 1.00 94.56 110 TRP A O 1
ATOM 896 N N . LEU A 1 111 ? -4.996 -3.225 -5.754 1.00 93.25 111 LEU A N 1
ATOM 897 C CA . LEU A 1 111 ? -5.682 -2.568 -6.875 1.00 93.25 111 LEU A CA 1
ATOM 898 C C . LEU A 1 111 ? -7.176 -2.320 -6.601 1.00 93.25 111 LEU A C 1
ATOM 900 O O . LEU A 1 111 ? -7.686 -1.237 -6.880 1.00 93.25 111 LEU A O 1
ATOM 904 N N . LYS A 1 112 ? -7.875 -3.292 -6.000 1.00 94.81 112 LYS A N 1
ATOM 905 C CA . LYS A 1 112 ? -9.286 -3.137 -5.609 1.00 94.81 112 LYS A CA 1
ATOM 906 C C . LYS A 1 112 ? -9.444 -2.155 -4.447 1.00 94.81 112 LYS A C 1
ATOM 908 O O . LYS A 1 112 ? -10.402 -1.389 -4.438 1.00 94.81 112 LYS A O 1
ATOM 913 N N . VAL A 1 113 ? -8.498 -2.150 -3.504 1.00 96.31 113 VAL A N 1
ATOM 914 C CA . VAL A 1 113 ? -8.468 -1.169 -2.405 1.00 96.31 113 VAL A CA 1
ATOM 915 C C . VAL A 1 113 ? -8.313 0.248 -2.962 1.00 96.31 113 VAL A C 1
ATOM 917 O O . VAL A 1 113 ? -9.115 1.112 -2.635 1.00 96.31 113 VAL A O 1
ATOM 920 N N . ILE A 1 114 ? -7.354 0.477 -3.863 1.00 95.75 114 ILE A N 1
ATOM 921 C CA . ILE A 1 114 ? -7.136 1.776 -4.519 1.00 95.75 114 ILE A CA 1
ATOM 922 C C . ILE A 1 114 ? -8.398 2.223 -5.261 1.00 95.75 114 ILE A C 1
ATOM 924 O O . ILE A 1 114 ? -8.826 3.365 -5.110 1.00 95.75 114 ILE A O 1
ATOM 928 N N . HIS A 1 115 ? -9.028 1.328 -6.027 1.00 94.62 115 HIS A N 1
ATOM 929 C CA . HIS A 1 115 ? -10.273 1.644 -6.726 1.00 94.62 115 HIS A CA 1
ATOM 930 C C . HIS A 1 115 ? -11.390 2.068 -5.758 1.00 94.62 115 HIS A C 1
ATOM 932 O O . HIS A 1 115 ? -12.029 3.100 -5.969 1.00 94.62 115 HIS A O 1
ATOM 938 N N . PHE A 1 116 ? -11.589 1.318 -4.669 1.00 96.00 116 PHE A N 1
ATOM 939 C CA . PHE A 1 116 ? -12.551 1.680 -3.627 1.00 96.00 116 PHE A CA 1
ATOM 940 C C . PHE A 1 116 ? -12.244 3.056 -3.027 1.00 96.00 116 PHE A C 1
ATOM 942 O O . PHE A 1 116 ? -13.144 3.885 -2.904 1.00 96.00 116 PHE A O 1
ATOM 949 N N . LEU A 1 117 ? -10.985 3.319 -2.673 1.00 96.12 117 LEU A N 1
ATOM 950 C CA . LEU A 1 117 ? -10.568 4.584 -2.069 1.00 96.12 117 LEU A CA 1
ATOM 951 C C . LEU A 1 117 ? -10.853 5.767 -3.005 1.00 96.12 117 LEU A C 1
ATOM 953 O O . LEU A 1 117 ? -11.456 6.753 -2.579 1.00 96.12 117 LEU A O 1
ATOM 957 N N . LYS A 1 118 ? -10.517 5.646 -4.296 1.00 92.88 118 LYS A N 1
ATOM 958 C CA . LYS A 1 118 ? -10.827 6.677 -5.301 1.00 92.88 118 LYS A CA 1
ATOM 959 C C . LYS A 1 118 ? -12.324 6.955 -5.391 1.00 92.88 118 LYS A C 1
ATOM 961 O O . LYS A 1 118 ? -12.729 8.116 -5.344 1.00 92.88 118 LYS A O 1
ATOM 966 N N . LYS A 1 119 ? -13.145 5.898 -5.451 1.00 92.31 119 LYS A N 1
ATOM 967 C CA . LYS A 1 119 ? -14.613 6.004 -5.499 1.00 92.31 119 LYS A CA 1
ATOM 968 C C . LYS A 1 119 ? -15.189 6.699 -4.260 1.00 92.31 119 LYS A C 1
ATOM 970 O O . LYS A 1 119 ? -16.180 7.409 -4.368 1.00 92.31 119 LYS A O 1
ATOM 975 N N . ASN A 1 120 ? -14.546 6.540 -3.105 1.00 92.56 120 ASN A N 1
ATOM 976 C CA . ASN A 1 120 ? -14.947 7.158 -1.838 1.00 92.56 120 ASN A CA 1
ATOM 977 C C . ASN A 1 120 ? -14.245 8.504 -1.565 1.00 92.56 120 ASN A C 1
ATOM 979 O O . ASN A 1 120 ? -14.169 8.960 -0.425 1.00 92.56 120 ASN A O 1
ATOM 983 N N . GLY A 1 121 ? -13.723 9.160 -2.606 1.00 91.44 121 GLY A N 1
ATOM 984 C CA . GLY A 1 121 ? -13.250 10.540 -2.521 1.00 91.44 121 GLY A CA 1
ATOM 985 C C . GLY A 1 121 ? -11.840 10.723 -1.960 1.00 91.44 121 GLY A C 1
ATOM 986 O O . GLY A 1 121 ? -11.436 11.869 -1.763 1.00 91.44 121 GLY A O 1
ATOM 987 N N . TYR A 1 122 ? -11.067 9.649 -1.775 1.00 93.69 122 TYR A N 1
ATOM 988 C CA . TYR A 1 122 ? -9.645 9.711 -1.395 1.00 93.69 122 TYR A CA 1
ATOM 989 C C . TYR A 1 122 ? -8.727 10.027 -2.584 1.00 93.69 122 TYR A C 1
ATOM 991 O O . TYR A 1 122 ? -7.549 9.704 -2.554 1.00 93.69 122 TYR A O 1
ATOM 999 N N . THR A 1 123 ? -9.239 10.606 -3.667 1.00 91.12 123 THR A N 1
ATOM 1000 C CA . THR A 1 123 ? -8.408 10.980 -4.818 1.00 91.12 123 THR A CA 1
ATOM 1001 C C . THR A 1 123 ? -7.641 12.260 -4.497 1.00 91.12 123 THR A C 1
ATOM 1003 O O . THR A 1 123 ? -8.281 13.270 -4.182 1.00 91.12 123 THR A O 1
ATOM 1006 N N . ALA A 1 124 ? -6.311 12.216 -4.609 1.00 85.38 124 ALA A N 1
ATOM 1007 C CA . ALA A 1 124 ? -5.431 13.360 -4.371 1.00 85.38 124 ALA A CA 1
ATOM 1008 C C . ALA A 1 124 ? -5.756 14.531 -5.315 1.00 85.38 124 ALA A C 1
ATOM 1010 O O . ALA A 1 124 ? -6.179 14.315 -6.451 1.00 85.38 124 ALA A O 1
ATOM 1011 N N . LEU A 1 125 ? -5.550 15.773 -4.866 1.00 75.38 125 LEU A N 1
ATOM 1012 C CA . LEU A 1 125 ? -5.947 16.978 -5.615 1.00 75.38 125 LEU A CA 1
ATOM 1013 C C . LEU A 1 125 ? -5.311 17.051 -7.014 1.00 75.38 125 LEU A C 1
ATOM 1015 O O . LEU A 1 125 ? -6.029 17.206 -7.998 1.00 75.38 125 LEU A O 1
ATOM 1019 N N . HIS A 1 126 ? -4.004 16.810 -7.127 1.00 65.69 126 HIS A N 1
ATOM 1020 C CA . HIS A 1 126 ? -3.309 16.764 -8.421 1.00 65.69 126 HIS A CA 1
ATOM 1021 C C . HIS A 1 126 ? -3.822 15.623 -9.321 1.00 65.69 126 HIS A C 1
ATOM 1023 O O . HIS A 1 126 ? -3.908 15.763 -10.538 1.00 65.69 126 HIS A O 1
ATOM 1029 N N . ALA A 1 127 ? -4.221 14.488 -8.736 1.00 58.75 127 ALA A N 1
ATOM 1030 C CA . ALA A 1 127 ? -4.823 13.390 -9.485 1.00 58.75 127 ALA A CA 1
ATOM 1031 C C . ALA A 1 127 ? -6.246 13.731 -9.957 1.00 58.75 127 ALA A C 1
ATOM 1033 O O . ALA A 1 127 ? -6.649 13.270 -11.022 1.00 58.75 127 ALA A O 1
ATOM 1034 N N . ARG A 1 128 ? -7.004 14.557 -9.219 1.00 55.78 128 ARG A N 1
ATOM 1035 C CA . ARG A 1 128 ? -8.307 15.071 -9.675 1.00 55.78 128 ARG A CA 1
ATOM 1036 C C . ARG A 1 128 ? -8.151 15.982 -10.886 1.00 55.78 128 ARG A C 1
ATOM 1038 O O . ARG A 1 128 ? -8.918 15.833 -11.828 1.00 55.78 128 ARG A O 1
ATOM 1045 N N . GLU A 1 129 ? -7.155 16.864 -10.888 1.00 55.00 129 GLU A N 1
ATOM 1046 C CA . GLU A 1 129 ? -6.849 17.723 -12.039 1.00 55.00 129 GLU A CA 1
ATOM 1047 C C . GLU A 1 129 ? -6.425 16.902 -13.259 1.00 55.00 129 GLU A C 1
ATOM 1049 O O . GLU A 1 129 ? -6.906 17.157 -14.360 1.00 55.00 129 GLU A O 1
ATOM 1054 N N . ILE A 1 130 ? -5.600 15.864 -13.072 1.00 57.72 130 ILE A N 1
ATOM 1055 C CA . ILE A 1 130 ? -5.255 14.935 -14.156 1.00 57.72 130 ILE A CA 1
ATOM 1056 C C . ILE A 1 130 ? -6.497 14.191 -14.646 1.00 57.72 130 ILE A C 1
ATOM 1058 O O . ILE A 1 130 ? -6.676 14.097 -15.847 1.00 57.72 130 ILE A O 1
ATOM 1062 N N . ILE A 1 131 ? -7.374 13.685 -13.774 1.00 56.25 131 ILE A N 1
ATOM 1063 C CA . ILE A 1 131 ? -8.591 12.971 -14.203 1.00 56.25 131 ILE A CA 1
ATOM 1064 C C . ILE A 1 131 ? -9.525 13.899 -14.987 1.00 56.25 131 ILE A C 1
ATOM 1066 O O . ILE A 1 131 ? -10.011 13.511 -16.047 1.00 56.25 131 ILE A O 1
ATOM 1070 N N . LEU A 1 132 ? -9.740 15.124 -14.500 1.00 54.16 132 LEU A N 1
ATOM 1071 C CA . LEU A 1 132 ? -10.589 16.121 -15.156 1.00 54.16 132 LEU A CA 1
ATOM 1072 C C . LEU A 1 132 ? -10.016 16.585 -16.504 1.00 54.16 132 LEU A C 1
ATOM 1074 O O . LEU A 1 132 ? -10.785 16.897 -17.408 1.00 54.16 132 LEU A O 1
ATOM 1078 N N . ASN A 1 133 ? -8.688 16.578 -16.655 1.00 51.19 133 ASN A N 1
ATOM 1079 C CA . ASN A 1 133 ? -8.000 17.007 -17.875 1.00 51.19 133 ASN A CA 1
ATOM 1080 C C . ASN A 1 133 ? -7.474 15.845 -18.739 1.00 51.19 133 ASN A C 1
ATOM 1082 O O . ASN A 1 133 ? -6.900 16.081 -19.805 1.00 51.19 133 ASN A O 1
ATOM 1086 N N . SER A 1 134 ? -7.642 14.590 -18.311 1.00 50.12 134 SER A N 1
ATOM 1087 C CA . SER A 1 134 ? -7.144 13.432 -19.051 1.00 50.12 134 SER A CA 1
ATOM 1088 C C . SER A 1 134 ? -8.047 13.170 -20.246 1.00 50.12 134 SER A C 1
ATOM 1090 O O . SER A 1 134 ? -9.168 12.681 -20.113 1.00 50.12 134 SER A O 1
ATOM 1092 N N . LYS A 1 135 ? -7.539 13.476 -21.441 1.00 57.09 135 LYS A N 1
ATOM 1093 C CA . LYS A 1 135 ? -8.072 12.901 -22.674 1.00 57.09 135 LYS A CA 1
ATOM 1094 C C . LYS A 1 135 ? -7.795 11.403 -22.622 1.00 57.09 135 LYS A C 1
ATOM 1096 O O . LYS A 1 135 ? -6.646 10.983 -22.715 1.00 57.09 135 LYS A O 1
ATOM 1101 N N . GLN A 1 136 ? -8.836 10.609 -22.405 1.00 58.50 136 GLN A N 1
ATOM 1102 C CA . GLN A 1 136 ? -8.740 9.163 -22.536 1.00 58.50 136 GLN A CA 1
ATOM 1103 C C . GLN A 1 136 ? -8.922 8.808 -24.009 1.00 58.50 136 GLN A C 1
ATOM 1105 O O . GLN A 1 136 ? -9.978 9.053 -24.589 1.00 58.50 136 GLN A O 1
ATOM 1110 N N . GLU A 1 137 ? -7.866 8.276 -24.613 1.00 62.69 137 GLU A N 1
ATOM 1111 C CA . GLU A 1 137 ? -7.914 7.704 -25.952 1.00 62.69 137 GLU A CA 1
ATOM 1112 C C . GLU A 1 137 ? -8.268 6.220 -25.829 1.00 62.69 137 GLU A C 1
ATOM 1114 O O . GLU A 1 137 ? -7.672 5.486 -25.039 1.00 62.69 137 GLU A O 1
ATOM 1119 N N . PHE A 1 138 ? -9.257 5.783 -26.602 1.00 60.50 138 PHE A N 1
ATOM 1120 C CA . PHE A 1 138 ? -9.654 4.386 -26.696 1.00 60.50 138 PHE A CA 1
ATOM 1121 C C . PHE A 1 138 ? -9.615 3.972 -28.160 1.00 60.50 138 PHE A C 1
ATOM 1123 O O . PHE A 1 138 ? -10.039 4.727 -29.035 1.00 60.50 138 PHE A O 1
ATOM 1130 N N . PHE A 1 139 ? -9.117 2.767 -28.418 1.00 67.62 139 PHE A N 1
ATOM 1131 C CA . PHE A 1 139 ? -9.102 2.180 -29.750 1.00 67.62 139 PHE A CA 1
ATOM 1132 C C . PHE A 1 139 ? -10.328 1.290 -29.910 1.00 67.62 139 PHE A C 1
ATOM 1134 O O . PHE A 1 139 ? -10.598 0.441 -29.059 1.00 67.62 139 PHE A O 1
ATOM 1141 N N . ILE A 1 140 ? -11.065 1.490 -30.997 1.00 68.50 140 ILE A N 1
ATOM 1142 C CA . ILE A 1 140 ? -12.228 0.681 -31.352 1.00 68.50 140 ILE A CA 1
ATOM 1143 C C . ILE A 1 140 ? -11.936 0.070 -32.712 1.00 68.50 140 ILE A C 1
ATOM 1145 O O . ILE A 1 140 ? -11.665 0.791 -33.671 1.00 68.50 140 ILE A O 1
ATOM 1149 N N . LEU A 1 141 ? -11.970 -1.258 -32.776 1.00 73.62 141 LEU A N 1
ATOM 1150 C CA . LEU A 1 141 ? -11.905 -1.981 -34.034 1.00 73.62 141 LEU A CA 1
ATOM 1151 C C . LEU A 1 141 ? -13.324 -2.048 -34.605 1.00 73.62 141 LEU A C 1
ATOM 1153 O O . LEU A 1 141 ? -14.213 -2.634 -33.989 1.00 73.62 141 LEU A O 1
ATOM 1157 N N . CYS A 1 142 ? -13.535 -1.419 -35.755 1.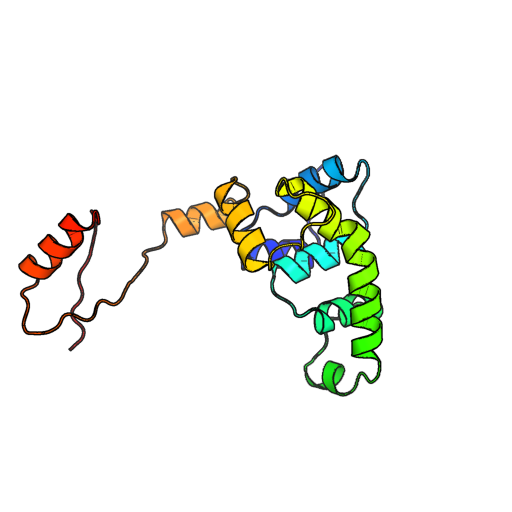00 70.50 142 CYS A N 1
ATOM 1158 C CA . CYS A 1 142 ? -14.790 -1.502 -36.491 1.00 70.50 142 CYS A CA 1
ATOM 1159 C C . CYS A 1 142 ? -14.621 -2.508 -37.631 1.00 70.50 142 CYS A C 1
ATOM 1161 O O . CYS A 1 142 ? -13.700 -2.374 -38.432 1.00 70.50 142 CYS A O 1
ATOM 1163 N N . GLU A 1 143 ? -15.502 -3.503 -37.707 1.00 76.69 143 GLU A N 1
ATOM 1164 C CA . GLU A 1 143 ? -15.554 -4.411 -38.854 1.00 76.69 143 GLU A CA 1
ATOM 1165 C C . GLU A 1 143 ? -16.231 -3.716 -40.047 1.00 76.69 143 GLU A C 1
ATOM 1167 O O . GLU A 1 143 ? -17.329 -3.164 -39.912 1.00 76.69 143 GLU A O 1
ATOM 1172 N N . GLY A 1 144 ? -15.571 -3.760 -41.209 1.00 74.88 144 GLY A N 1
ATOM 1173 C CA . GLY A 1 144 ? -16.042 -3.171 -42.468 1.00 74.88 144 GLY A CA 1
ATOM 1174 C C . GLY A 1 144 ? -15.743 -1.675 -42.636 1.00 74.88 144 GLY A C 1
ATOM 1175 O O . GLY A 1 144 ? -15.272 -0.998 -41.721 1.00 74.88 144 GLY A O 1
ATOM 1176 N N . ASP A 1 145 ? -16.050 -1.147 -43.823 1.00 78.12 145 ASP A N 1
ATOM 1177 C CA . ASP A 1 145 ? -15.837 0.261 -44.185 1.00 78.12 145 ASP A CA 1
ATOM 1178 C C . ASP A 1 145 ? -16.960 1.163 -43.651 1.00 78.12 145 ASP A C 1
ATOM 1180 O O . ASP A 1 145 ? -17.753 1.727 -44.403 1.00 78.12 145 ASP A O 1
ATOM 1184 N N . LYS A 1 146 ? -17.045 1.300 -42.324 1.00 78.81 146 LYS A N 1
ATOM 1185 C CA . LYS A 1 146 ? -18.014 2.207 -41.689 1.00 78.81 146 LYS A CA 1
ATOM 1186 C C . LYS A 1 146 ? -17.584 3.661 -41.819 1.00 78.81 146 LYS A C 1
ATOM 1188 O O . LYS A 1 146 ? -16.429 3.993 -41.532 1.00 78.81 146 LYS A O 1
ATOM 1193 N N . SER A 1 147 ? -18.505 4.548 -42.182 1.00 81.69 147 SER A N 1
ATOM 1194 C CA . SER A 1 147 ? -18.265 5.993 -42.226 1.00 81.69 147 SER A CA 1
ATOM 1195 C C . SER A 1 147 ? -18.016 6.570 -40.825 1.00 81.69 147 SER A C 1
ATOM 1197 O O . SER A 1 147 ? -18.295 5.947 -39.796 1.00 81.69 147 SER A O 1
ATOM 1199 N N . GLN A 1 148 ? -17.439 7.770 -40.758 1.00 77.38 148 GLN A N 1
ATOM 1200 C CA . GLN A 1 148 ? -17.197 8.438 -39.478 1.00 77.38 148 GLN A CA 1
ATOM 1201 C C . GLN A 1 148 ? -18.519 8.808 -38.785 1.00 77.38 148 GLN A C 1
ATOM 1203 O O . GLN A 1 148 ? -18.606 8.777 -37.556 1.00 77.38 148 GLN A O 1
ATOM 1208 N N . GLU A 1 149 ? -19.547 9.135 -39.564 1.00 81.44 149 GLU A N 1
ATOM 1209 C CA . GLU A 1 149 ? -20.904 9.422 -39.111 1.00 81.44 149 GLU A CA 1
ATOM 1210 C C . GLU A 1 149 ? -21.536 8.195 -38.444 1.00 81.44 149 GLU A C 1
ATOM 1212 O O . GLU A 1 149 ? -22.006 8.301 -37.312 1.00 81.44 149 GLU A O 1
ATOM 1217 N N . GLU A 1 150 ? -21.447 7.020 -39.074 1.00 81.25 150 GLU A N 1
ATOM 1218 C CA . GLU A 1 150 ? -21.975 5.764 -38.520 1.00 81.25 150 GLU A CA 1
ATOM 1219 C C . GLU A 1 150 ? -21.294 5.397 -37.198 1.00 81.25 150 GLU A C 1
ATOM 1221 O O . GLU A 1 150 ? -21.947 5.028 -36.220 1.00 81.25 150 GLU A O 1
ATOM 1226 N N . VAL A 1 151 ? -19.967 5.544 -37.134 1.00 80.50 151 VAL A N 1
ATOM 1227 C CA . VAL A 1 151 ? -19.213 5.310 -35.897 1.00 80.50 151 VAL A CA 1
ATOM 1228 C C . VAL A 1 151 ? -19.648 6.299 -34.811 1.00 80.50 151 VAL A C 1
ATOM 1230 O O . VAL A 1 151 ? -19.879 5.896 -33.674 1.00 80.50 151 VAL A O 1
ATOM 1233 N N . ASN A 1 152 ? -19.829 7.581 -35.136 1.00 78.19 152 ASN A N 1
ATOM 1234 C CA . ASN A 1 152 ? -20.303 8.577 -34.173 1.00 78.19 152 ASN A CA 1
ATOM 1235 C C . ASN A 1 152 ? -21.697 8.255 -33.620 1.00 78.19 152 ASN A C 1
ATOM 1237 O O . ASN A 1 152 ? -21.921 8.411 -32.418 1.00 78.19 152 ASN A O 1
ATOM 1241 N N . GLU A 1 153 ? -22.629 7.811 -34.461 1.00 81.94 153 GLU A N 1
ATOM 1242 C CA . GLU A 1 153 ? -23.972 7.420 -34.024 1.00 81.94 153 GLU A CA 1
ATOM 1243 C C . GLU A 1 153 ? -23.936 6.225 -33.073 1.00 81.94 153 GLU A C 1
ATOM 1245 O O . GLU A 1 153 ? -24.545 6.278 -32.001 1.00 81.94 153 GLU A O 1
ATOM 1250 N N . MET A 1 154 ? -23.147 5.194 -33.395 1.00 80.94 154 MET A N 1
ATOM 1251 C CA . MET A 1 154 ? -22.958 4.033 -32.520 1.00 80.94 154 MET A CA 1
ATOM 1252 C C . MET A 1 154 ? -22.399 4.439 -31.150 1.00 80.94 154 MET A C 1
ATOM 1254 O O . MET A 1 154 ? -22.878 3.986 -30.109 1.00 80.94 154 MET A O 1
ATOM 1258 N N . LEU A 1 155 ? -21.408 5.332 -31.125 1.00 80.88 155 LEU A N 1
ATOM 1259 C CA . LEU A 1 155 ? -20.781 5.775 -29.879 1.00 80.88 155 LEU A CA 1
ATOM 1260 C C . LEU A 1 155 ? -21.722 6.650 -29.037 1.00 80.88 155 LEU A C 1
ATOM 1262 O O . LEU A 1 155 ? -21.754 6.518 -27.810 1.00 80.88 155 LEU A O 1
ATOM 1266 N N . ARG A 1 156 ? -22.537 7.492 -29.684 1.00 80.88 156 ARG A N 1
ATOM 1267 C CA . ARG A 1 156 ? -23.586 8.275 -29.014 1.00 80.88 156 ARG A CA 1
ATOM 1268 C C . ARG A 1 156 ? -24.686 7.389 -28.439 1.00 80.88 156 ARG A C 1
ATOM 1270 O O . ARG A 1 156 ? -25.115 7.646 -27.316 1.00 80.88 156 ARG A O 1
ATOM 1277 N N . ALA A 1 157 ? -25.103 6.342 -29.154 1.00 81.38 157 ALA A N 1
ATOM 1278 C CA . ALA A 1 157 ? -26.072 5.362 -28.657 1.00 81.38 157 ALA A CA 1
ATOM 1279 C C . ALA A 1 157 ? -25.571 4.647 -27.387 1.00 81.38 157 ALA A C 1
ATOM 1281 O O . ALA A 1 157 ? -26.349 4.371 -26.477 1.00 81.38 157 ALA A O 1
ATOM 1282 N N . CYS A 1 158 ? -24.256 4.449 -27.270 1.00 75.94 158 CYS A N 1
ATOM 1283 C CA . CYS A 1 158 ? -23.596 3.935 -26.066 1.00 75.94 158 CYS A CA 1
ATOM 1284 C C . CYS A 1 158 ? -23.376 4.994 -24.962 1.00 75.94 158 CYS A C 1
ATOM 1286 O O . CYS A 1 158 ? -22.737 4.707 -23.950 1.00 75.94 158 CYS A O 1
ATOM 1288 N N . GLY A 1 159 ? -23.881 6.219 -25.133 1.00 75.31 159 GLY A N 1
ATOM 1289 C CA . GLY A 1 159 ? -23.838 7.279 -24.124 1.00 75.31 159 GLY A CA 1
ATOM 1290 C C . GLY A 1 159 ? -22.578 8.151 -24.130 1.00 75.31 159 GLY A C 1
ATOM 1291 O O . GLY A 1 159 ? -22.401 8.957 -23.214 1.00 75.31 159 GLY A O 1
ATOM 1292 N N . MET A 1 160 ? -21.712 8.048 -25.142 1.00 75.25 160 MET A N 1
ATOM 1293 C CA . MET A 1 160 ? -20.509 8.882 -25.247 1.00 75.25 160 MET A CA 1
ATOM 1294 C C . MET A 1 160 ? -20.808 10.216 -25.949 1.00 75.25 160 MET A C 1
ATOM 1296 O O . MET A 1 160 ? -21.330 10.246 -27.061 1.00 75.25 160 MET A O 1
ATOM 1300 N N . ARG A 1 161 ? -20.492 11.341 -25.286 1.00 62.25 161 ARG A N 1
ATOM 1301 C CA . ARG A 1 161 ? -20.944 12.690 -25.697 1.00 62.25 161 ARG A CA 1
ATOM 1302 C C . ARG A 1 161 ? -19.868 13.580 -26.334 1.00 62.25 161 ARG A C 1
ATOM 1304 O O . ARG A 1 161 ? -20.227 14.558 -26.982 1.00 62.25 161 ARG A O 1
ATOM 1311 N N . THR A 1 162 ? -18.583 13.237 -26.214 1.00 56.53 162 THR A N 1
ATOM 1312 C CA . THR A 1 162 ? -17.474 14.054 -26.745 1.00 56.53 162 THR A CA 1
ATOM 1313 C C . THR A 1 162 ? -16.362 13.152 -27.268 1.00 56.53 162 THR A C 1
ATOM 1315 O O . THR A 1 162 ? -15.647 12.539 -26.480 1.00 56.53 162 THR A O 1
ATOM 1318 N N . ILE A 1 163 ? -16.224 13.037 -28.592 1.00 60.84 163 ILE A N 1
ATOM 1319 C CA . ILE A 1 163 ? -15.227 12.160 -29.219 1.00 60.84 163 ILE A CA 1
ATOM 1320 C C . ILE A 1 163 ? -14.569 12.903 -30.376 1.00 60.84 163 ILE A C 1
ATOM 1322 O O . ILE A 1 163 ? -15.242 13.415 -31.266 1.00 60.84 163 ILE A O 1
ATOM 1326 N N . THR A 1 164 ? -13.240 12.955 -30.367 1.00 60.72 164 THR A N 1
ATOM 1327 C CA . THR A 1 164 ? -12.452 13.270 -31.559 1.00 60.72 164 THR A CA 1
ATOM 1328 C C . THR A 1 164 ? -12.026 11.943 -32.168 1.00 60.72 164 THR A C 1
ATOM 1330 O O . THR A 1 164 ? -11.199 11.244 -31.588 1.00 60.72 164 THR A O 1
ATOM 1333 N N . ILE A 1 165 ? -12.610 11.571 -33.307 1.00 64.94 165 ILE A N 1
ATOM 1334 C CA . ILE A 1 165 ? -12.235 10.348 -34.022 1.00 64.94 165 ILE A CA 1
ATOM 1335 C C . ILE A 1 165 ? -10.988 10.644 -34.857 1.00 64.94 165 ILE A C 1
ATOM 1337 O O . ILE A 1 165 ? -10.971 11.589 -35.643 1.00 64.94 165 ILE A O 1
ATOM 1341 N N . ARG A 1 166 ? -9.946 9.826 -34.699 1.00 62.97 166 ARG A N 1
ATOM 1342 C CA . ARG A 1 166 ? -8.794 9.779 -35.606 1.00 62.97 166 ARG A CA 1
ATOM 1343 C C . ARG A 1 166 ? -8.746 8.387 -36.227 1.00 62.97 166 ARG A C 1
ATOM 1345 O O . ARG A 1 166 ? -8.643 7.409 -35.493 1.00 62.97 166 ARG A O 1
ATOM 1352 N N . ARG A 1 167 ? -8.843 8.292 -37.556 1.00 64.75 167 ARG A N 1
ATOM 1353 C CA . ARG A 1 167 ? -8.587 7.035 -38.274 1.00 64.75 167 ARG A CA 1
ATOM 1354 C C . ARG A 1 167 ? -7.079 6.833 -38.376 1.00 64.75 167 ARG A C 1
ATOM 1356 O O . ARG A 1 167 ? -6.369 7.745 -38.791 1.00 64.75 167 ARG A O 1
ATOM 1363 N N . VAL A 1 168 ? -6.615 5.654 -37.985 1.00 62.03 168 VAL A N 1
ATOM 1364 C CA . VAL A 1 168 ? -5.239 5.206 -38.206 1.00 62.03 168 VAL A CA 1
ATOM 1365 C C . VAL A 1 168 ? -5.324 4.171 -39.325 1.00 62.03 168 VAL A C 1
ATOM 1367 O O . VAL A 1 168 ? -5.998 3.158 -39.142 1.00 62.03 168 VAL A O 1
ATOM 1370 N N . LEU A 1 169 ? -4.760 4.507 -40.489 1.00 57.44 169 LEU A N 1
ATOM 1371 C CA . LEU A 1 169 ? -4.648 3.634 -41.664 1.00 57.44 169 LEU A CA 1
ATOM 1372 C C . LEU A 1 169 ? -3.405 2.751 -41.547 1.00 57.44 169 LEU A C 1
ATOM 1374 O O . LEU A 1 169 ? -2.379 3.275 -41.053 1.00 57.44 169 LEU A O 1
#

Radius of gyration: 21.21 Å; Cα contacts (8 Å, |Δi|>4): 139; chains: 1; bounding box: 47×37×62 Å

pLDDT: mean 85.87, std 14.03, range [33.62, 97.06]

Mean predicted aligned error: 11.33 Å

Secondary structure (DSSP, 8-state):
---PPPHHHHHHHHHH-B-HHHHHHHHHHHHTSPPPHHHHHHHHHHHHT--HHHHHHHHHHSSPPPHHHHHH-TTHHHHHHHHHHHHHHTHHHHHHHHTT--TTSPPPPHHHHHHHHHHTT-B-HHHHHHHHH---------SS---HHHHHHHHHHTT----------

Solvent-accessible surface area (backbone atoms only — not comparable to full-atom values): 10175 Å² total; per-residue (Å²): 129,93,74,78,72,53,71,57,44,54,50,14,23,70,66,56,30,36,32,50,66,63,50,52,53,52,45,23,62,69,68,72,46,84,73,50,72,68,51,51,50,52,50,22,42,43,54,50,62,56,51,64,55,47,50,32,45,22,75,73,68,78,42,83,65,52,75,66,57,56,74,68,40,86,56,45,70,59,46,27,50,53,50,50,55,58,38,44,76,41,58,46,40,44,49,26,52,76,72,72,43,60,87,88,55,81,72,73,58,58,70,58,49,51,52,51,40,46,77,72,66,34,47,19,71,73,43,48,54,45,60,78,66,54,82,82,85,80,89,78,90,71,87,71,94,71,53,72,66,58,53,50,52,56,41,41,75,73,69,52,88,84,81,87,88,77,89,83,131